Protein AF-A0A2P2JZ92-F1 (afdb_monomer_lite)

Sequence (136 aa):
MEKAHEMALTLMRKSVEKLGSSTEDYGDLTLLRFLIARSMDPEKAAKMFAKWQKWRAAFVPTGLIPESEVQDELGTRKAYLQDLSKEGYPLLIVKASKHFPAKDHLQFKSKSVNSTSFSPFVAPDYLKQIYNLAML

Radius of gyration: 17.69 Å; chains: 1; bounding box: 40×43×39 Å

Foldseek 3Di:
DVVLLVVLQVLLQVLLVVVVHHCVVDDSVRLVLLCVVVVSHSNSSSVVVVVVVVVCCLQPVVNDDDCVNCVVVVVLVQWDFDAADPVGHTDIHGNCVSDDPPPDPVVVCVSVVPDPDDDDPDPPVVVVVCVVVVSD

InterPro domains:
  IPR011074 CRAL/TRIO, N-terminal domain [PF03765] (21-50)
  IPR011074 CRAL/TRIO, N-terminal domain [SM01100] (27-52)
  IPR036273 CRAL/TRIO, N-terminal domain superfamily [SSF46938] (7-65)
  IPR036865 CRAL-TRIO lipid binding domain superfamily [G3DSA:3.40.525.10] (1-128)

Secondary structure (DSSP, 8-state):
-HHHHHHHHHHHHHHHHHTT---TTS-HHHHHHHHHHTTT-HHHHHHHHHHHHHHHHHH-TTSS--GGGGHHHHHTT-EEEEEE-TTS-EEEEE-GGG----S-HHHHHHTTTTS---------HHHHHHHHHHT-

Organism: Rhizophora mucronata (NCBI:txid61149)

pLDDT: mean 76.65, std 23.32, range [26.58, 98.12]

Structure (mmCIF, N/CA/C/O backbone):
data_AF-A0A2P2JZ92-F1
#
_entry.id   AF-A0A2P2JZ92-F1
#
loop_
_atom_site.group_PDB
_atom_site.id
_atom_site.type_symbol
_atom_site.label_atom_id
_atom_site.label_alt_id
_atom_site.label_comp_id
_atom_site.label_asym_id
_atom_site.label_entity_id
_atom_site.label_seq_id
_atom_site.pdbx_PDB_ins_code
_atom_site.Cartn_x
_atom_site.Cartn_y
_atom_site.Cartn_z
_atom_site.occupancy
_atom_site.B_iso_or_e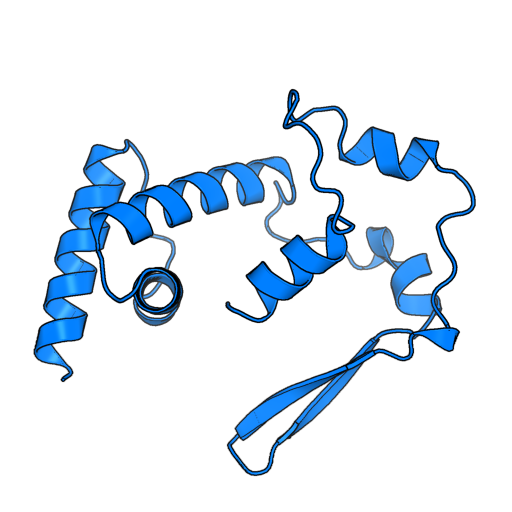quiv
_atom_site.auth_seq_id
_atom_site.auth_comp_id
_atom_site.auth_asym_id
_atom_site.auth_atom_id
_atom_site.pdbx_PDB_model_num
ATOM 1 N N . MET A 1 1 ? 8.367 -13.372 -19.441 1.00 63.44 1 MET A N 1
ATOM 2 C CA . MET A 1 1 ? 7.613 -12.385 -18.634 1.00 63.44 1 MET A CA 1
ATOM 3 C C . MET A 1 1 ? 8.473 -11.738 -17.559 1.00 63.44 1 MET A C 1
ATOM 5 O O . MET A 1 1 ? 8.402 -10.529 -17.427 1.00 63.44 1 MET A O 1
ATOM 9 N N . GLU A 1 2 ? 9.295 -12.490 -16.830 1.00 79.31 2 GLU A N 1
ATOM 10 C CA . GLU A 1 2 ? 10.139 -11.977 -15.734 1.00 79.31 2 GLU A CA 1
ATOM 11 C C . GLU A 1 2 ? 11.051 -10.805 -16.147 1.00 79.31 2 GLU A C 1
ATOM 13 O O . GLU A 1 2 ? 10.924 -9.717 -15.599 1.00 79.31 2 GLU A O 1
ATOM 18 N N . LYS A 1 3 ? 11.806 -10.942 -17.249 1.00 86.94 3 LYS A N 1
ATOM 19 C CA . LYS A 1 3 ? 12.651 -9.857 -17.795 1.00 86.94 3 LYS A CA 1
ATOM 20 C C . LYS A 1 3 ? 11.903 -8.547 -18.089 1.00 86.94 3 LYS A C 1
ATOM 22 O O . LYS A 1 3 ? 12.449 -7.467 -17.905 1.00 86.94 3 LYS A O 1
ATOM 27 N N . ALA A 1 4 ? 10.654 -8.620 -18.557 1.00 89.12 4 ALA A N 1
ATOM 28 C CA . ALA A 1 4 ? 9.864 -7.422 -18.855 1.00 89.12 4 ALA A CA 1
ATOM 29 C C . ALA A 1 4 ? 9.418 -6.702 -17.570 1.00 89.12 4 ALA A C 1
ATOM 31 O O . ALA A 1 4 ? 9.395 -5.473 -17.530 1.00 89.12 4 ALA A O 1
ATOM 32 N N . HIS A 1 5 ? 9.112 -7.464 -16.514 1.00 92.44 5 HIS A N 1
ATOM 33 C CA . HIS A 1 5 ? 8.795 -6.918 -15.196 1.00 92.44 5 HIS A CA 1
ATOM 34 C C . HIS A 1 5 ? 10.022 -6.270 -14.553 1.00 92.44 5 HIS A C 1
ATOM 36 O O . HIS A 1 5 ? 9.914 -5.149 -14.064 1.00 92.44 5 HIS A O 1
ATOM 42 N N . GLU A 1 6 ? 11.188 -6.917 -14.620 1.00 94.62 6 GLU A N 1
ATOM 43 C CA . GLU A 1 6 ? 12.455 -6.349 -14.140 1.00 94.62 6 GLU A CA 1
ATOM 44 C C . GLU A 1 6 ? 12.774 -5.022 -14.838 1.00 94.62 6 GLU A C 1
ATOM 46 O O . GLU A 1 6 ? 13.043 -4.017 -14.181 1.00 94.62 6 GLU A O 1
ATOM 51 N N . MET A 1 7 ? 12.657 -4.978 -16.171 1.00 96.50 7 MET A N 1
ATOM 52 C CA . MET A 1 7 ? 12.854 -3.744 -16.934 1.00 96.50 7 MET A CA 1
ATOM 53 C C . MET A 1 7 ? 11.875 -2.641 -16.510 1.00 96.50 7 MET A C 1
ATOM 55 O O . MET A 1 7 ? 12.289 -1.498 -16.301 1.00 96.50 7 MET A O 1
ATOM 59 N N . ALA A 1 8 ? 10.588 -2.966 -16.356 1.00 96.81 8 ALA A N 1
ATOM 60 C CA . ALA A 1 8 ? 9.575 -2.007 -15.920 1.00 96.81 8 ALA A CA 1
ATOM 61 C C . ALA A 1 8 ? 9.842 -1.489 -14.496 1.00 96.81 8 ALA A C 1
ATOM 63 O O . ALA A 1 8 ? 9.694 -0.293 -14.243 1.00 96.81 8 ALA A O 1
ATOM 64 N N . LEU A 1 9 ? 10.304 -2.356 -13.592 1.00 97.62 9 LEU A N 1
ATOM 65 C CA . LEU A 1 9 ? 10.718 -1.992 -12.238 1.00 97.62 9 LEU A CA 1
ATOM 66 C C . LEU A 1 9 ? 11.910 -1.035 -12.253 1.00 97.62 9 LEU A C 1
ATOM 68 O O . LEU A 1 9 ? 11.858 0.014 -11.612 1.00 97.62 9 LEU A O 1
ATOM 72 N N . THR A 1 10 ? 12.957 -1.332 -13.024 1.00 97.62 10 THR A N 1
ATOM 73 C CA . THR A 1 10 ? 14.112 -0.433 -13.165 1.00 97.62 10 THR A CA 1
ATOM 74 C C . THR A 1 10 ? 13.701 0.935 -13.716 1.00 97.62 10 THR A C 1
ATOM 76 O O . THR A 1 10 ? 14.159 1.965 -13.219 1.00 97.62 10 THR A O 1
ATOM 79 N N . LEU A 1 11 ? 12.821 0.974 -14.720 1.00 98.12 11 LEU A N 1
ATOM 80 C CA . LEU A 1 11 ? 12.315 2.229 -15.285 1.00 98.12 11 LEU A CA 1
ATOM 81 C C . LEU A 1 11 ? 11.439 3.002 -14.294 1.00 98.12 11 LEU A C 1
ATOM 83 O O . LEU A 1 11 ? 11.519 4.233 -14.237 1.00 98.12 11 LEU A O 1
ATOM 87 N N . MET A 1 12 ? 10.632 2.298 -13.499 1.00 97.75 12 MET A N 1
ATOM 88 C CA . MET A 1 12 ? 9.790 2.912 -12.477 1.00 97.75 12 MET A CA 1
ATOM 89 C C . MET A 1 12 ? 10.661 3.538 -11.391 1.00 97.75 12 MET A C 1
ATOM 91 O O . MET A 1 12 ? 10.455 4.706 -11.081 1.00 97.75 12 MET A O 1
ATOM 95 N N . ARG A 1 13 ? 11.671 2.823 -10.876 1.00 98.00 13 ARG A N 1
ATOM 96 C CA . ARG A 1 13 ? 12.616 3.344 -9.870 1.00 98.00 13 ARG A CA 1
ATOM 97 C C . ARG A 1 13 ? 13.293 4.631 -10.338 1.00 98.00 13 ARG A C 1
ATOM 99 O O . ARG A 1 13 ? 13.178 5.655 -9.672 1.00 98.00 13 ARG A O 1
ATOM 106 N N . LYS A 1 14 ? 13.843 4.631 -11.557 1.00 97.94 14 LYS A N 1
ATOM 107 C CA . LYS A 1 14 ? 14.418 5.839 -12.180 1.00 97.94 14 LYS A CA 1
ATOM 108 C C . LYS A 1 14 ? 13.403 6.977 -12.308 1.00 97.94 14 LYS A C 1
ATOM 110 O O . LYS A 1 14 ? 13.742 8.147 -12.160 1.00 97.94 14 LYS A O 1
ATOM 115 N N . SER A 1 15 ? 12.151 6.656 -12.626 1.00 98.06 15 SER A N 1
ATOM 116 C CA . SER A 1 15 ? 11.083 7.655 -12.730 1.00 98.06 15 SER A CA 1
ATOM 117 C C . SER A 1 15 ? 10.686 8.221 -11.363 1.00 98.06 15 SER A C 1
ATOM 119 O O . SER A 1 15 ? 10.387 9.407 -11.272 1.00 98.06 15 SER A O 1
ATOM 121 N N . VAL A 1 16 ? 10.714 7.409 -10.303 1.00 97.75 16 VAL A N 1
ATOM 122 C CA . VAL A 1 16 ? 10.474 7.847 -8.919 1.00 97.75 16 VAL A CA 1
ATOM 123 C C . VAL A 1 16 ? 11.596 8.773 -8.435 1.00 97.75 16 VAL A C 1
ATOM 125 O O . VAL A 1 16 ? 11.298 9.839 -7.897 1.00 97.75 16 VAL A O 1
ATOM 128 N N . GLU A 1 17 ? 12.858 8.439 -8.715 1.00 96.62 17 GLU A N 1
ATOM 129 C CA . GLU A 1 17 ? 14.019 9.291 -8.402 1.00 96.62 17 GLU A CA 1
ATOM 130 C C . GLU A 1 17 ? 13.907 10.669 -9.073 1.00 96.62 17 GLU A C 1
ATOM 132 O O . GLU A 1 17 ? 14.075 11.700 -8.422 1.00 96.62 17 GLU A O 1
ATOM 137 N N . LYS A 1 18 ? 13.517 10.717 -10.357 1.00 96.94 18 LYS A N 1
ATOM 138 C CA . LYS A 1 18 ? 13.264 11.979 -11.086 1.00 96.94 18 LYS A CA 1
ATOM 139 C C . LYS A 1 18 ? 12.159 12.836 -10.460 1.00 96.94 18 LYS A C 1
ATOM 141 O O . LYS A 1 18 ? 12.148 14.048 -10.656 1.00 96.94 18 LYS A O 1
ATOM 146 N N . LEU A 1 19 ? 11.218 12.224 -9.742 1.00 95.12 19 LEU A N 1
ATOM 147 C CA . LEU A 1 19 ? 10.150 12.923 -9.021 1.00 95.12 19 LEU A CA 1
ATOM 148 C C . LEU A 1 19 ? 10.589 13.400 -7.623 1.00 95.12 19 LEU A C 1
ATOM 150 O O . LEU A 1 19 ? 9.761 13.955 -6.897 1.00 95.12 19 LEU A O 1
ATOM 154 N N . GLY A 1 20 ? 11.857 13.197 -7.245 1.00 93.62 20 GLY A N 1
ATOM 155 C CA . GLY A 1 20 ? 12.402 13.579 -5.942 1.00 93.62 20 GLY A CA 1
ATOM 156 C C . GLY A 1 20 ? 11.922 12.682 -4.802 1.00 93.62 20 GLY A C 1
ATOM 157 O O . GLY A 1 20 ? 11.758 13.150 -3.678 1.00 93.62 20 GLY A O 1
ATOM 158 N N . SER A 1 21 ? 11.623 11.416 -5.094 1.00 93.00 21 SER A N 1
ATOM 159 C CA . SER A 1 21 ? 11.165 10.439 -4.108 1.00 93.00 21 SER A CA 1
ATOM 160 C C . SER A 1 21 ? 12.035 9.177 -4.134 1.00 93.00 21 SER A C 1
ATOM 162 O O . SER A 1 21 ? 12.871 9.031 -5.022 1.00 93.00 21 SER A O 1
ATOM 164 N N . SER A 1 22 ? 11.869 8.278 -3.159 1.00 93.81 22 SER A N 1
ATOM 165 C CA . SER A 1 22 ? 12.700 7.074 -2.995 1.00 93.81 22 SER A CA 1
ATOM 166 C C . SER A 1 22 ? 11.853 5.803 -2.976 1.00 93.81 22 SER A C 1
ATOM 168 O O . SER A 1 22 ? 10.709 5.815 -2.519 1.00 93.81 22 SER A O 1
ATOM 170 N N . THR A 1 23 ? 12.424 4.703 -3.469 1.00 94.88 23 THR A N 1
ATOM 171 C CA . THR A 1 23 ? 11.821 3.358 -3.428 1.00 94.88 23 THR A CA 1
ATOM 172 C C . THR A 1 23 ? 12.534 2.404 -2.467 1.00 94.88 23 THR A C 1
ATOM 174 O O . THR A 1 23 ? 12.139 1.248 -2.389 1.00 94.88 23 THR A O 1
ATOM 177 N N . GLU A 1 24 ? 13.559 2.865 -1.745 1.00 91.69 24 GLU A N 1
ATOM 178 C CA . GLU A 1 24 ? 14.460 2.017 -0.940 1.00 91.69 24 GLU A CA 1
ATOM 179 C C . GLU A 1 24 ? 13.732 1.205 0.141 1.00 91.69 24 GLU A C 1
ATOM 181 O O . GLU A 1 24 ? 14.059 0.042 0.359 1.00 91.69 24 GLU A O 1
ATOM 186 N N . ASP A 1 25 ? 12.684 1.773 0.740 1.00 90.00 25 ASP A N 1
ATOM 187 C CA . ASP A 1 25 ? 11.891 1.111 1.785 1.00 90.00 25 ASP A CA 1
ATOM 188 C C . ASP A 1 25 ? 10.898 0.062 1.239 1.00 90.00 25 ASP A C 1
ATOM 190 O O . ASP A 1 25 ? 10.130 -0.533 2.001 1.00 90.00 25 ASP A O 1
ATOM 194 N N . TYR A 1 26 ? 10.851 -0.153 -0.082 1.00 92.44 26 TYR A N 1
ATOM 195 C CA . TYR A 1 26 ? 9.812 -0.948 -0.736 1.00 92.44 26 TYR A CA 1
ATOM 196 C C . TYR A 1 26 ? 10.385 -1.992 -1.697 1.00 92.44 26 TYR A C 1
ATOM 198 O O . TYR A 1 26 ? 11.038 -1.679 -2.690 1.00 92.44 26 TYR A O 1
ATOM 206 N N . GLY A 1 27 ? 10.054 -3.260 -1.441 1.00 93.62 27 GLY A N 1
ATOM 207 C CA . GLY A 1 27 ? 10.441 -4.377 -2.303 1.00 93.62 27 GLY A CA 1
ATOM 208 C C . GLY A 1 27 ? 9.700 -4.425 -3.647 1.00 93.62 27 GLY A C 1
ATOM 209 O O . GLY A 1 27 ? 8.649 -3.807 -3.840 1.00 93.62 27 GLY A O 1
ATOM 210 N N . ASP A 1 28 ? 10.230 -5.229 -4.568 1.00 94.94 28 ASP A N 1
ATOM 211 C CA . ASP A 1 28 ? 9.779 -5.357 -5.962 1.00 94.94 28 ASP A CA 1
ATOM 212 C C . ASP A 1 28 ? 8.297 -5.712 -6.084 1.00 94.94 28 ASP A C 1
ATOM 214 O O . ASP A 1 28 ? 7.600 -5.128 -6.910 1.00 94.94 28 ASP A O 1
ATOM 218 N N . LEU A 1 29 ? 7.787 -6.604 -5.228 1.00 91.50 29 LEU A N 1
ATOM 219 C CA . LEU A 1 29 ? 6.367 -6.975 -5.214 1.00 91.50 29 LEU A CA 1
ATOM 220 C C . LEU A 1 29 ? 5.460 -5.773 -4.932 1.00 91.50 29 LEU A C 1
ATOM 222 O O . LEU A 1 29 ? 4.399 -5.647 -5.541 1.00 91.50 29 LEU A O 1
ATOM 226 N N . THR A 1 30 ? 5.882 -4.868 -4.048 1.00 91.44 30 THR A N 1
ATOM 227 C CA . THR A 1 30 ? 5.124 -3.651 -3.746 1.00 91.44 30 THR A CA 1
ATOM 228 C C . THR A 1 30 ? 5.113 -2.716 -4.947 1.00 91.44 30 THR A C 1
ATOM 230 O O . THR A 1 30 ? 4.055 -2.228 -5.335 1.00 91.44 30 THR A O 1
ATOM 233 N N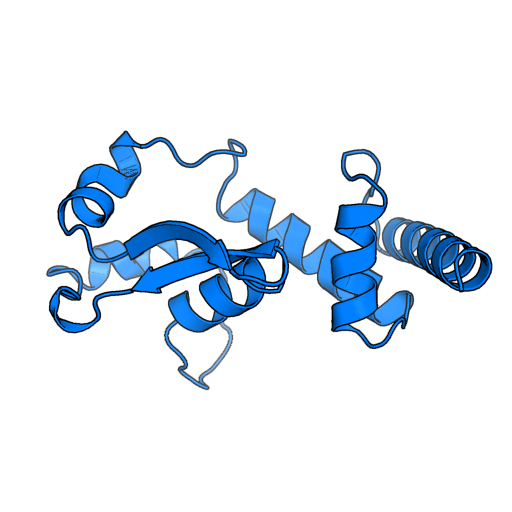 . LEU A 1 31 ? 6.267 -2.501 -5.579 1.00 95.12 31 LEU A N 1
ATOM 234 C CA . LEU A 1 31 ? 6.387 -1.647 -6.764 1.00 95.12 31 LEU A CA 1
ATOM 235 C C . LEU A 1 31 ? 5.621 -2.224 -7.969 1.00 95.12 31 LEU A C 1
ATOM 237 O O . LEU A 1 31 ? 4.955 -1.485 -8.698 1.00 95.12 31 LEU A O 1
ATOM 241 N N . LEU A 1 32 ? 5.632 -3.549 -8.128 1.00 95.12 32 LEU A N 1
ATOM 242 C CA . LEU A 1 32 ? 4.870 -4.270 -9.148 1.00 95.12 32 LEU A CA 1
ATOM 243 C C . LEU A 1 32 ? 3.368 -4.006 -9.054 1.00 95.12 32 LEU A C 1
ATOM 245 O O . LEU A 1 32 ? 2.728 -3.867 -10.093 1.00 95.12 32 LEU A O 1
ATOM 249 N N . ARG A 1 33 ? 2.799 -3.855 -7.851 1.00 93.81 33 ARG A N 1
ATOM 250 C CA . ARG A 1 33 ? 1.371 -3.515 -7.683 1.00 93.81 33 ARG A CA 1
ATOM 251 C C . ARG A 1 33 ? 1.022 -2.190 -8.369 1.00 93.81 33 ARG A C 1
ATOM 253 O O . ARG A 1 33 ? 0.015 -2.103 -9.069 1.00 93.81 33 ARG A O 1
ATOM 260 N N . PHE A 1 34 ? 1.886 -1.177 -8.254 1.00 95.00 34 PHE A N 1
ATOM 261 C CA . PHE A 1 34 ? 1.692 0.116 -8.926 1.00 95.00 34 PHE A CA 1
ATOM 262 C C . PHE A 1 34 ? 1.841 0.016 -10.444 1.00 95.00 34 PHE A C 1
ATOM 264 O O . PHE A 1 34 ? 1.092 0.671 -11.172 1.00 95.00 34 PHE A O 1
ATOM 271 N N . LEU A 1 35 ? 2.783 -0.802 -10.920 1.00 95.94 35 LEU A N 1
ATOM 272 C CA . LEU A 1 35 ? 2.940 -1.089 -12.345 1.00 95.94 35 LEU A CA 1
ATOM 273 C C . LEU A 1 35 ? 1.694 -1.778 -12.904 1.00 95.94 35 LEU A C 1
ATOM 275 O O . LEU A 1 35 ? 1.121 -1.286 -13.873 1.00 95.94 35 LEU A O 1
ATOM 279 N N . ILE A 1 36 ? 1.218 -2.848 -12.265 1.00 93.88 36 ILE A N 1
ATOM 280 C CA . ILE A 1 36 ? 0.011 -3.582 -12.673 1.00 93.88 36 ILE A CA 1
ATOM 281 C C . ILE A 1 36 ? -1.198 -2.636 -12.718 1.00 93.88 36 ILE A C 1
ATOM 283 O O . ILE A 1 36 ? -1.882 -2.559 -13.740 1.00 93.88 36 ILE A O 1
ATOM 287 N N . ALA A 1 37 ? -1.403 -1.828 -11.671 1.00 91.50 37 ALA A N 1
ATOM 288 C CA . ALA A 1 37 ? -2.490 -0.847 -11.599 1.00 91.50 37 ALA A CA 1
ATOM 289 C C . ALA A 1 37 ? -2.422 0.245 -12.688 1.00 91.50 37 ALA A C 1
ATOM 291 O O . ALA A 1 37 ? -3.405 0.952 -12.932 1.00 91.50 37 ALA A O 1
ATOM 292 N N . ARG A 1 38 ? -1.263 0.415 -13.334 1.00 95.81 38 ARG A N 1
ATOM 293 C CA . ARG A 1 38 ? -1.027 1.374 -14.422 1.00 95.81 38 ARG A CA 1
ATOM 294 C C . ARG A 1 38 ? -0.639 0.697 -15.731 1.00 95.81 38 ARG A C 1
ATOM 296 O O . ARG A 1 38 ? 0.015 1.323 -16.559 1.00 95.81 38 ARG A O 1
ATOM 303 N N . SER A 1 39 ? -1.080 -0.544 -15.938 1.00 94.31 39 SER A N 1
ATOM 304 C CA . SER A 1 39 ? -0.879 -1.285 -17.191 1.00 94.31 39 SER A CA 1
ATOM 305 C C . SER A 1 39 ? 0.598 -1.392 -17.589 1.00 94.31 39 SER A C 1
ATOM 307 O O . SER A 1 39 ? 0.945 -1.260 -18.758 1.00 94.31 39 SER A O 1
ATOM 309 N N . MET A 1 40 ? 1.463 -1.609 -16.597 1.00 94.75 40 MET A N 1
ATOM 310 C CA . MET A 1 40 ? 2.921 -1.691 -16.717 1.00 94.75 40 MET A CA 1
ATOM 311 C C . MET A 1 40 ? 3.607 -0.411 -17.237 1.00 94.75 40 MET A C 1
ATOM 313 O O . MET A 1 40 ? 4.756 -0.475 -17.665 1.00 94.75 40 MET A O 1
ATOM 317 N N . ASP A 1 41 ? 2.949 0.754 -17.169 1.00 97.06 41 ASP A N 1
ATOM 318 C CA . ASP A 1 41 ? 3.524 2.063 -17.518 1.00 97.06 41 ASP A CA 1
ATOM 319 C C . ASP A 1 41 ? 4.383 2.616 -16.357 1.00 97.06 41 ASP A C 1
ATOM 321 O O . ASP A 1 41 ? 3.827 3.000 -15.316 1.00 97.06 41 ASP A O 1
ATOM 325 N N . PRO A 1 42 ? 5.723 2.694 -16.497 1.00 97.75 42 PRO A N 1
ATOM 326 C CA . PRO A 1 42 ? 6.601 3.053 -15.384 1.00 97.75 42 PRO A CA 1
ATOM 327 C C . PRO A 1 42 ? 6.444 4.501 -14.908 1.00 97.75 42 PRO A C 1
ATOM 329 O O . PRO A 1 42 ? 6.570 4.774 -13.714 1.00 97.75 42 PRO A O 1
ATOM 332 N N . GLU A 1 43 ? 6.132 5.437 -15.808 1.00 97.44 43 GLU A N 1
ATOM 333 C CA . GLU A 1 43 ? 5.986 6.853 -15.459 1.00 97.44 43 GLU A CA 1
ATOM 334 C C . GLU A 1 43 ? 4.676 7.113 -14.713 1.00 97.44 43 GLU A C 1
ATOM 336 O O . GLU A 1 43 ? 4.645 7.844 -13.713 1.00 97.44 43 GLU A O 1
ATOM 341 N N . LYS A 1 44 ? 3.573 6.509 -15.172 1.00 96.19 44 LYS A N 1
ATOM 342 C CA . LYS A 1 44 ? 2.277 6.598 -14.485 1.00 96.19 44 LYS A CA 1
ATOM 343 C C . LYS A 1 44 ? 2.324 5.887 -13.136 1.00 96.19 44 LYS A C 1
ATOM 345 O O . LYS A 1 44 ? 1.784 6.424 -12.163 1.00 96.19 44 LYS A O 1
ATOM 350 N N . ALA A 1 45 ? 2.980 4.728 -13.066 1.00 96.19 45 ALA A N 1
ATOM 351 C CA . ALA A 1 45 ? 3.196 4.005 -11.816 1.00 96.19 45 ALA A CA 1
ATOM 352 C C . ALA A 1 45 ? 4.006 4.848 -10.821 1.00 96.19 45 ALA A C 1
ATOM 354 O O . ALA A 1 45 ? 3.560 5.037 -9.690 1.00 96.19 45 ALA A O 1
ATOM 355 N N . ALA A 1 46 ? 5.118 5.453 -11.253 1.00 97.81 46 ALA A N 1
ATOM 356 C CA . ALA A 1 46 ? 5.942 6.324 -10.413 1.00 97.81 46 ALA A CA 1
ATOM 357 C C . ALA A 1 46 ? 5.168 7.539 -9.874 1.00 97.81 46 ALA A C 1
ATOM 359 O O . ALA A 1 46 ? 5.228 7.842 -8.681 1.00 97.81 46 ALA A O 1
ATOM 360 N N . LYS A 1 47 ? 4.368 8.206 -10.718 1.00 96.19 47 LYS A N 1
ATOM 361 C CA . LYS A 1 47 ? 3.507 9.325 -10.288 1.00 96.19 47 LYS A CA 1
ATOM 362 C C . LYS A 1 47 ? 2.461 8.888 -9.258 1.00 96.19 47 LYS A C 1
ATOM 364 O O . LYS A 1 47 ? 2.169 9.643 -8.330 1.00 96.19 47 LYS A O 1
ATOM 369 N N . MET A 1 48 ? 1.877 7.699 -9.420 1.00 95.12 48 MET A N 1
ATOM 370 C CA . MET A 1 48 ? 0.929 7.143 -8.449 1.00 95.12 48 M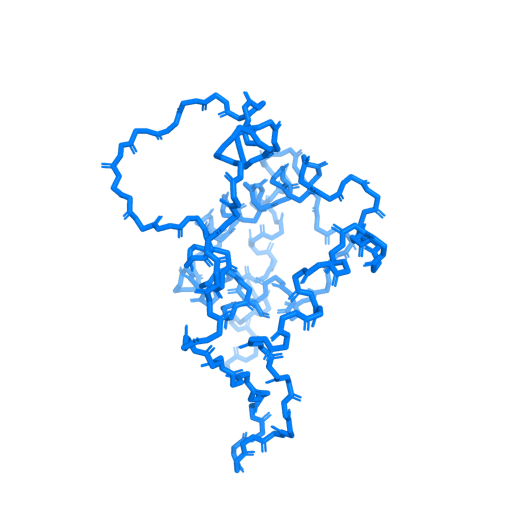ET A CA 1
ATOM 371 C C . MET A 1 48 ? 1.625 6.786 -7.131 1.00 95.12 48 MET A C 1
ATOM 373 O O . MET A 1 48 ? 1.108 7.135 -6.072 1.00 95.12 48 MET A O 1
ATOM 377 N N . PHE A 1 49 ? 2.801 6.164 -7.199 1.00 95.62 49 PHE A N 1
ATOM 378 C CA . PHE A 1 49 ? 3.610 5.791 -6.042 1.00 95.62 49 PHE A CA 1
ATOM 379 C C . PHE A 1 49 ? 4.032 7.011 -5.212 1.00 95.62 49 PHE A C 1
ATOM 381 O O . PHE A 1 49 ? 3.770 7.055 -4.013 1.00 95.62 49 PHE A O 1
ATOM 388 N N . ALA A 1 50 ? 4.554 8.064 -5.849 1.00 94.94 50 ALA A N 1
ATOM 389 C CA . ALA A 1 50 ? 4.940 9.295 -5.155 1.00 94.94 50 ALA A CA 1
ATOM 390 C C . ALA A 1 50 ? 3.743 9.992 -4.473 1.00 94.94 50 ALA A C 1
ATOM 392 O O . ALA A 1 50 ? 3.863 10.527 -3.369 1.00 94.94 50 ALA A O 1
ATOM 393 N N . LYS A 1 51 ? 2.555 9.978 -5.102 1.00 93.12 51 LYS A N 1
ATOM 394 C CA . LYS A 1 51 ? 1.316 10.471 -4.469 1.00 93.12 51 LYS A CA 1
ATOM 395 C C . LYS A 1 51 ? 0.915 9.611 -3.272 1.00 93.12 51 LYS A C 1
ATOM 397 O O . LYS A 1 51 ? 0.518 10.153 -2.243 1.00 93.12 51 LYS A O 1
ATOM 402 N N . TRP A 1 52 ? 1.031 8.293 -3.404 1.00 93.38 52 TRP A N 1
ATOM 403 C CA . TRP A 1 52 ? 0.733 7.349 -2.335 1.00 93.38 52 TRP A CA 1
ATOM 404 C C . TRP A 1 52 ? 1.674 7.520 -1.135 1.00 93.38 52 TRP A C 1
ATOM 406 O O . TRP A 1 52 ? 1.185 7.570 -0.011 1.00 93.38 52 TRP A O 1
ATOM 416 N N . GLN A 1 53 ? 2.979 7.718 -1.343 1.00 91.38 53 GLN A N 1
ATOM 417 C CA . GLN A 1 53 ? 3.922 7.990 -0.249 1.00 91.38 53 GLN A CA 1
ATOM 418 C C . GLN A 1 53 ? 3.581 9.277 0.502 1.00 91.38 53 GLN A C 1
ATOM 420 O O . GLN A 1 53 ? 3.541 9.275 1.730 1.00 91.38 53 GLN A O 1
ATOM 425 N N . LYS A 1 54 ? 3.267 10.364 -0.218 1.00 90.75 54 LYS A N 1
ATOM 426 C CA . LYS A 1 54 ? 2.825 11.624 0.407 1.00 90.75 54 LYS A CA 1
ATOM 427 C C . LYS A 1 54 ? 1.559 11.425 1.238 1.00 90.75 54 LYS A C 1
ATOM 429 O O . LYS A 1 54 ? 1.473 11.921 2.356 1.00 90.75 54 LYS A O 1
ATOM 434 N N . TRP A 1 55 ? 0.598 10.670 0.709 1.00 89.69 55 TRP A N 1
ATOM 435 C CA . TRP A 1 55 ? -0.615 10.322 1.443 1.00 89.69 55 TRP A CA 1
ATOM 436 C C . TRP A 1 55 ? -0.312 9.476 2.688 1.00 89.69 55 TRP A C 1
ATOM 438 O O . TRP A 1 55 ? -0.830 9.780 3.759 1.00 89.69 55 TRP A O 1
ATOM 448 N N . ARG A 1 56 ? 0.561 8.465 2.586 1.00 87.31 56 ARG A N 1
ATOM 449 C CA . ARG A 1 56 ? 0.977 7.630 3.725 1.00 87.31 56 ARG A CA 1
ATOM 450 C C . ARG A 1 56 ? 1.652 8.450 4.818 1.00 87.31 56 ARG A C 1
ATOM 452 O O . ARG A 1 56 ? 1.271 8.301 5.972 1.00 87.31 56 ARG A O 1
ATOM 459 N N . ALA A 1 57 ? 2.582 9.331 4.457 1.00 86.75 57 ALA A N 1
ATOM 460 C CA . ALA A 1 57 ? 3.271 10.200 5.408 1.00 86.75 57 ALA A CA 1
ATOM 461 C C . ALA A 1 57 ? 2.309 11.165 6.124 1.00 86.75 57 ALA A C 1
ATOM 463 O O . ALA A 1 57 ? 2.475 11.428 7.310 1.00 86.75 57 ALA A O 1
ATOM 464 N N . ALA A 1 58 ? 1.283 11.663 5.423 1.00 85.56 58 ALA A N 1
ATOM 465 C CA . ALA A 1 58 ? 0.282 12.553 6.008 1.00 85.56 58 ALA A CA 1
ATOM 466 C C . ALA A 1 58 ? -0.752 11.817 6.880 1.00 85.56 58 ALA A C 1
ATOM 468 O O . ALA A 1 58 ? -1.179 12.350 7.900 1.00 85.56 58 ALA A O 1
ATOM 469 N N . PHE A 1 59 ? -1.183 10.619 6.473 1.00 79.06 59 PHE A N 1
ATOM 470 C CA . PHE A 1 59 ? -2.302 9.912 7.104 1.00 79.06 59 PHE A CA 1
ATOM 471 C C . PHE A 1 59 ? -1.868 8.919 8.186 1.00 79.06 59 PHE A C 1
ATOM 473 O O . PHE A 1 59 ? -2.616 8.671 9.127 1.00 79.06 59 PHE A O 1
ATOM 480 N N . VAL A 1 60 ? -0.674 8.334 8.057 1.00 82.69 60 VAL A N 1
ATOM 481 C CA . VAL A 1 60 ? -0.116 7.374 9.020 1.00 82.69 60 VAL A CA 1
ATOM 482 C C . VAL A 1 60 ? 1.348 7.740 9.301 1.00 82.69 60 VAL A C 1
ATOM 484 O O . VAL A 1 60 ? 2.257 7.020 8.881 1.00 82.69 60 VAL A O 1
ATOM 487 N N . PRO A 1 61 ? 1.599 8.872 9.988 1.00 77.75 61 PRO A N 1
ATOM 488 C CA . PRO A 1 61 ? 2.949 9.414 10.176 1.00 77.75 61 PRO A CA 1
ATOM 489 C C . PRO A 1 61 ? 3.869 8.480 10.974 1.00 77.75 61 PRO A C 1
ATOM 491 O O . PRO A 1 61 ? 5.076 8.470 10.769 1.00 77.75 61 PRO A O 1
ATOM 494 N N . THR A 1 62 ? 3.300 7.654 11.850 1.00 82.25 62 THR A N 1
ATOM 495 C CA . THR A 1 62 ? 3.996 6.636 12.654 1.00 82.25 62 THR A CA 1
ATOM 496 C C . THR A 1 62 ? 4.138 5.290 11.932 1.00 82.25 62 THR A C 1
ATOM 498 O O . THR A 1 62 ? 4.632 4.327 12.510 1.00 82.25 62 THR A O 1
ATOM 501 N N . GLY A 1 63 ? 3.662 5.178 10.688 1.00 79.12 63 GLY A N 1
ATOM 502 C CA . GLY A 1 63 ? 3.667 3.942 9.896 1.00 79.12 63 GLY A CA 1
ATOM 503 C C . GLY A 1 63 ? 2.566 2.935 10.257 1.00 79.12 63 GLY A C 1
ATOM 504 O O . GLY A 1 63 ? 2.150 2.157 9.393 1.00 79.12 63 GLY A O 1
ATOM 505 N N . LEU A 1 64 ? 2.018 3.010 11.472 1.00 82.25 64 LEU A N 1
ATOM 506 C CA . LEU A 1 64 ? 0.944 2.157 11.980 1.00 82.25 64 LEU A CA 1
ATOM 507 C C . LEU A 1 64 ? -0.192 2.976 12.598 1.00 82.25 64 LEU A C 1
ATOM 509 O O . LEU A 1 64 ? 0.036 4.042 13.162 1.00 82.25 64 LEU A O 1
ATOM 513 N N . ILE A 1 65 ? -1.412 2.449 12.512 1.00 81.19 65 ILE A N 1
ATOM 514 C CA . ILE A 1 65 ? -2.569 2.984 13.233 1.00 81.19 65 ILE A CA 1
ATOM 515 C C . ILE A 1 65 ? -2.762 2.082 14.455 1.00 81.19 65 ILE A C 1
ATOM 517 O O . ILE A 1 65 ? -3.013 0.888 14.267 1.00 81.19 65 ILE A O 1
ATOM 521 N N . PRO A 1 66 ? -2.593 2.592 15.685 1.00 83.94 66 PRO A N 1
ATOM 522 C CA . PRO A 1 66 ? -2.724 1.774 16.879 1.00 83.94 66 PRO A CA 1
ATOM 523 C C . PRO A 1 66 ? -4.171 1.312 17.049 1.00 83.94 66 PRO A C 1
ATOM 525 O O . PRO A 1 66 ? -5.120 2.030 16.732 1.00 83.94 66 PRO A O 1
ATOM 528 N N . GLU A 1 67 ? -4.345 0.110 17.594 1.00 83.12 67 GLU A N 1
ATOM 529 C CA . GLU A 1 67 ? -5.671 -0.488 17.751 1.00 83.12 67 GLU A CA 1
ATOM 530 C C . GLU A 1 67 ? -6.593 0.382 18.616 1.00 83.12 67 GLU A C 1
ATOM 532 O O . GLU A 1 67 ? -7.793 0.450 18.363 1.00 83.12 67 GLU A O 1
ATOM 537 N N . SER A 1 68 ? -6.022 1.096 19.594 1.00 86.06 68 SER A N 1
ATOM 538 C CA . SER A 1 68 ? -6.715 2.058 20.457 1.00 86.06 68 SER A CA 1
ATOM 539 C C . SER A 1 68 ? -7.431 3.168 19.680 1.00 86.06 68 SER A C 1
ATOM 541 O O . SER A 1 68 ? -8.478 3.631 20.117 1.00 86.06 68 SER A O 1
ATOM 543 N N . GLU A 1 69 ? -6.904 3.589 18.525 1.00 83.06 69 GLU A N 1
ATOM 544 C CA . GLU A 1 69 ? -7.505 4.646 17.694 1.00 83.06 69 GLU A CA 1
ATOM 545 C C . GLU A 1 69 ? -8.704 4.171 16.866 1.00 83.06 69 GLU A C 1
ATOM 547 O O . GLU A 1 69 ? -9.464 4.994 16.352 1.00 83.06 69 GLU A O 1
ATOM 552 N N . VAL A 1 70 ? -8.863 2.856 16.715 1.00 82.19 70 VAL A N 1
ATOM 553 C CA . VAL A 1 70 ? -9.903 2.233 15.887 1.00 82.19 70 VAL A CA 1
ATOM 554 C C . VAL A 1 70 ? -10.764 1.244 16.678 1.00 82.19 70 VAL A C 1
ATOM 556 O O . VAL A 1 70 ? -11.499 0.467 16.074 1.00 82.19 70 VAL A O 1
ATOM 559 N N . GLN A 1 71 ? -10.719 1.278 18.017 1.00 82.94 71 GLN A N 1
ATOM 560 C CA . GLN A 1 71 ? -11.477 0.360 18.883 1.00 82.94 71 GLN A CA 1
ATOM 561 C C . GLN A 1 71 ? -12.972 0.365 18.583 1.00 82.94 71 GLN A C 1
ATOM 563 O O . GLN A 1 71 ? -13.567 -0.701 18.457 1.00 82.94 71 GLN A O 1
ATOM 568 N N . ASP A 1 72 ? -13.571 1.542 18.402 1.00 81.94 72 ASP A N 1
ATOM 569 C CA . ASP A 1 72 ? -14.997 1.649 18.085 1.00 81.94 72 ASP A CA 1
ATOM 570 C C . ASP A 1 72 ? -15.315 0.973 16.745 1.00 81.94 72 ASP A C 1
ATOM 572 O O . ASP A 1 72 ? -16.261 0.189 16.632 1.00 81.94 72 ASP A O 1
ATOM 576 N N . GLU A 1 73 ? -14.473 1.207 15.735 1.00 80.81 73 GLU A N 1
ATOM 577 C CA . GLU A 1 73 ? -14.622 0.634 14.398 1.00 80.81 73 GLU A CA 1
ATOM 578 C C . GLU A 1 73 ? -14.459 -0.891 14.408 1.00 80.81 73 GLU A C 1
ATOM 580 O O . GLU A 1 73 ? -15.251 -1.602 13.778 1.00 80.81 73 GLU A O 1
ATOM 585 N N . LEU A 1 74 ? -13.490 -1.407 15.168 1.00 83.75 74 LEU A N 1
ATOM 586 C CA . LEU A 1 74 ? -13.276 -2.842 15.371 1.00 83.75 74 LEU A CA 1
ATOM 587 C C . LEU A 1 74 ? -14.411 -3.478 16.183 1.00 83.75 74 LEU A C 1
ATOM 589 O O . LEU A 1 74 ? -14.892 -4.563 15.840 1.00 83.75 74 LEU A O 1
ATOM 593 N N . GLY A 1 75 ? -14.903 -2.777 17.204 1.00 84.75 75 GLY A N 1
ATOM 594 C CA . GLY A 1 75 ? -16.004 -3.192 18.069 1.00 84.75 75 GLY A CA 1
ATOM 595 C C . GLY A 1 75 ? -17.308 -3.421 17.307 1.00 84.75 75 GLY A C 1
ATOM 596 O O . GLY A 1 75 ? -18.050 -4.355 17.626 1.00 84.75 75 GLY A O 1
ATOM 597 N N . THR A 1 76 ? -17.558 -2.664 16.228 1.00 84.81 76 THR A N 1
ATOM 598 C CA . THR A 1 76 ? -18.721 -2.917 15.352 1.00 84.81 76 THR A CA 1
ATOM 599 C C . THR A 1 76 ? -18.680 -4.296 14.691 1.00 84.81 76 THR A C 1
ATOM 601 O O . THR A 1 76 ? -19.731 -4.843 14.340 1.00 84.81 76 THR A O 1
ATOM 604 N N . ARG A 1 77 ? -17.487 -4.889 14.522 1.00 85.88 77 ARG A N 1
ATOM 605 C CA . ARG A 1 77 ? -17.269 -6.160 13.812 1.00 85.88 77 ARG A CA 1
ATOM 606 C C . ARG A 1 77 ? -18.002 -6.177 12.468 1.00 85.88 77 ARG A C 1
ATOM 608 O O . ARG A 1 77 ? -18.804 -7.074 12.187 1.00 85.88 77 ARG A O 1
ATOM 615 N N . LYS A 1 78 ? -17.804 -5.120 11.678 1.00 87.62 78 LYS A N 1
ATOM 616 C CA . LYS A 1 78 ? -18.377 -4.979 10.332 1.00 87.62 78 LYS A CA 1
ATOM 617 C C . LYS A 1 78 ? -17.491 -5.568 9.238 1.00 87.62 78 LYS A C 1
ATOM 619 O O . LYS A 1 78 ? -18.000 -5.817 8.156 1.00 87.62 78 LYS A O 1
ATOM 624 N N . ALA A 1 79 ? -16.211 -5.807 9.511 1.00 88.19 79 ALA A N 1
ATOM 625 C CA . ALA A 1 79 ? -15.263 -6.411 8.585 1.00 88.19 79 ALA A CA 1
ATOM 626 C C . ALA A 1 79 ? -14.599 -7.628 9.238 1.00 88.19 79 ALA A C 1
ATOM 628 O O . ALA A 1 79 ? -14.248 -7.584 10.416 1.00 88.19 79 ALA A O 1
ATOM 629 N N . TYR A 1 80 ? -14.450 -8.702 8.471 1.00 85.81 80 TYR A N 1
ATOM 630 C CA . TYR A 1 80 ? -13.865 -9.962 8.909 1.00 85.81 80 TYR A CA 1
ATOM 631 C C . TYR A 1 80 ? -12.853 -10.410 7.865 1.00 85.81 80 TYR A C 1
ATOM 633 O O . TYR A 1 80 ? -13.230 -10.680 6.725 1.00 85.81 80 TYR A O 1
ATOM 641 N N . LEU A 1 81 ? -11.586 -10.497 8.257 1.00 86.19 81 LEU A N 1
ATOM 642 C CA . LEU A 1 81 ? -10.590 -11.199 7.461 1.00 86.19 81 LEU A CA 1
ATOM 643 C C . LEU A 1 81 ? -10.770 -12.698 7.720 1.00 86.19 81 LEU A C 1
ATOM 645 O O . LEU A 1 81 ? -10.771 -13.129 8.873 1.00 86.19 81 LEU A O 1
ATOM 649 N N . GLN A 1 82 ? -11.031 -13.455 6.664 1.00 88.50 82 GLN A N 1
ATOM 650 C CA . GLN A 1 82 ? -11.175 -14.908 6.689 1.00 88.50 82 GLN A CA 1
ATOM 651 C C . GLN A 1 82 ? -9.978 -15.556 5.987 1.00 88.50 82 GLN A C 1
ATOM 653 O O . GLN A 1 82 ? -9.070 -14.865 5.520 1.00 88.50 82 GLN A O 1
ATOM 658 N N . ASP A 1 83 ? -9.999 -16.885 5.922 1.00 89.50 83 ASP A N 1
ATOM 659 C CA . ASP A 1 83 ? -9.034 -17.678 5.168 1.00 89.50 83 ASP A CA 1
ATOM 660 C C . ASP A 1 83 ? -8.968 -17.300 3.679 1.00 89.50 83 ASP A C 1
ATOM 662 O O . ASP A 1 83 ? -9.721 -16.473 3.154 1.00 89.50 83 ASP A O 1
ATOM 666 N N . LEU A 1 84 ? -8.020 -17.924 2.988 1.00 90.12 84 LEU A N 1
ATOM 667 C CA . LEU A 1 84 ? -7.834 -17.749 1.558 1.00 90.12 84 LEU A CA 1
ATOM 668 C C . LEU A 1 84 ? -8.998 -18.355 0.755 1.00 90.12 84 LEU A C 1
ATOM 670 O O . LEU A 1 84 ? -9.590 -19.369 1.134 1.00 90.12 84 LEU A O 1
ATOM 674 N N . SER A 1 85 ? -9.300 -17.756 -0.398 1.00 90.50 85 SER A N 1
ATOM 675 C CA . SER A 1 85 ? -10.159 -18.364 -1.414 1.00 90.50 85 SER A CA 1
ATOM 676 C C . SER A 1 85 ? -9.526 -19.652 -1.959 1.00 90.50 85 SER A C 1
ATOM 678 O O . SER A 1 85 ? -8.358 -19.952 -1.701 1.00 90.50 85 SER A O 1
ATOM 680 N N . LYS A 1 86 ? -10.272 -20.407 -2.775 1.00 92.38 86 LYS A N 1
ATOM 681 C CA . LYS A 1 86 ? -9.751 -21.625 -3.428 1.00 92.38 86 LYS A CA 1
ATOM 682 C C . LYS A 1 86 ? -8.520 -21.346 -4.299 1.00 92.38 86 LYS A C 1
ATOM 684 O O . LYS A 1 86 ? -7.689 -22.223 -4.495 1.00 92.38 86 LYS A O 1
ATOM 689 N N . GLU A 1 87 ? -8.413 -20.123 -4.797 1.00 92.25 87 GLU A N 1
ATOM 690 C CA . GLU A 1 87 ? -7.338 -19.617 -5.645 1.00 92.25 87 GLU A CA 1
ATOM 691 C C . GLU A 1 87 ? -6.218 -18.930 -4.840 1.00 92.25 87 GLU A C 1
ATOM 693 O O . GLU A 1 87 ? -5.269 -18.418 -5.426 1.00 92.25 87 GLU A O 1
ATOM 698 N N . GLY A 1 88 ? -6.306 -18.918 -3.505 1.00 90.19 88 GLY A N 1
ATOM 699 C CA . GLY A 1 88 ? -5.260 -18.389 -2.629 1.00 90.19 88 GLY A CA 1
ATOM 700 C C . GLY A 1 88 ? -5.359 -16.891 -2.318 1.00 90.19 88 GLY A C 1
ATOM 701 O O . GLY A 1 88 ? -4.404 -16.330 -1.786 1.00 90.19 88 GLY A O 1
ATOM 702 N N . TYR A 1 89 ? -6.479 -16.225 -2.621 1.00 86.56 89 TYR A N 1
ATOM 703 C CA . TYR A 1 89 ? -6.642 -14.791 -2.343 1.00 86.56 89 TYR A CA 1
ATOM 704 C C . TYR A 1 89 ? -7.224 -14.532 -0.947 1.00 86.56 89 TYR A C 1
ATOM 706 O O . TYR A 1 89 ? -8.162 -15.224 -0.555 1.00 86.56 89 TYR A O 1
ATOM 714 N 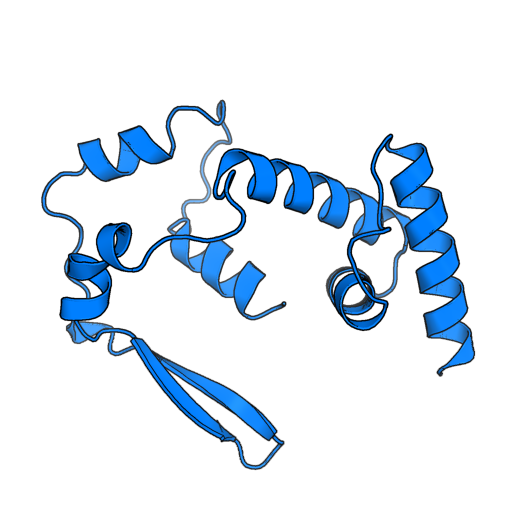N . PRO A 1 90 ? -6.740 -13.524 -0.199 1.00 87.75 90 PRO A N 1
ATOM 715 C CA . PRO A 1 90 ? -7.293 -13.190 1.112 1.00 87.75 90 PRO A CA 1
ATOM 716 C C . PRO A 1 90 ? -8.760 -12.748 1.007 1.00 87.75 90 PRO A C 1
ATOM 718 O O . PRO A 1 90 ? -9.098 -11.882 0.196 1.00 87.75 90 PRO A O 1
ATOM 721 N N . LEU A 1 91 ? -9.632 -13.319 1.846 1.00 89.88 91 LEU A N 1
ATOM 722 C CA . LEU A 1 91 ? -11.061 -13.012 1.835 1.00 89.88 91 LEU A CA 1
ATOM 723 C C . LEU A 1 91 ? -11.421 -11.983 2.914 1.00 89.88 91 LEU A C 1
ATOM 725 O O . LEU A 1 91 ? -11.358 -12.261 4.110 1.00 89.88 91 LEU A O 1
ATOM 729 N N . LEU A 1 92 ? -11.875 -10.804 2.488 1.00 89.44 92 LEU A N 1
ATOM 730 C CA . LEU A 1 92 ? -12.460 -9.797 3.372 1.00 89.44 92 LEU A CA 1
ATOM 731 C C . LEU A 1 92 ? -13.989 -9.819 3.258 1.00 89.44 92 LEU A C 1
ATOM 733 O O . LEU A 1 92 ? -14.549 -9.425 2.236 1.00 89.44 92 LEU A O 1
ATOM 737 N N . ILE A 1 93 ? -14.675 -10.230 4.324 1.00 89.75 93 ILE A N 1
ATOM 738 C CA . ILE A 1 93 ? -16.140 -10.196 4.402 1.00 89.75 93 ILE A CA 1
ATOM 739 C C . ILE A 1 93 ? -16.577 -8.930 5.132 1.00 89.75 93 ILE A C 1
ATOM 741 O O . ILE A 1 93 ? -16.256 -8.734 6.305 1.00 89.75 93 ILE A O 1
ATOM 745 N N . VAL A 1 94 ? -17.369 -8.091 4.462 1.00 90.19 94 VAL A N 1
ATOM 746 C CA . VAL A 1 94 ? -17.938 -6.875 5.055 1.00 90.19 94 VAL A CA 1
ATOM 747 C C . VAL A 1 94 ? -19.438 -7.048 5.280 1.00 90.19 94 VAL A C 1
ATOM 749 O O . VAL A 1 94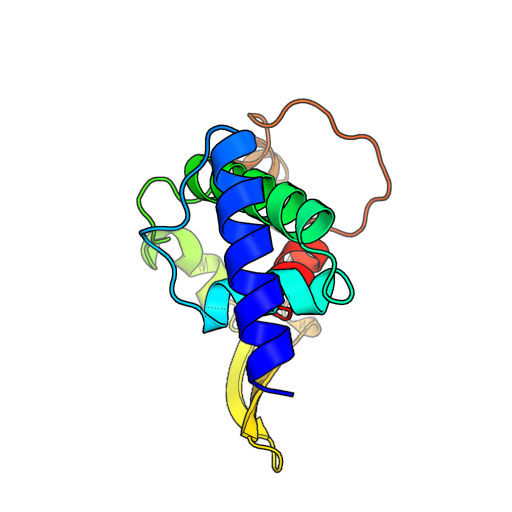 ? -20.223 -7.149 4.339 1.00 90.19 94 VAL A O 1
ATOM 752 N N . LYS A 1 95 ? -19.865 -7.037 6.544 1.00 89.44 95 LYS A N 1
ATOM 753 C CA . LYS A 1 95 ? -21.278 -7.039 6.933 1.00 89.44 95 LYS A CA 1
ATOM 754 C C . LYS A 1 95 ? -21.814 -5.607 6.935 1.00 89.44 95 LYS A C 1
ATOM 756 O O . LYS A 1 95 ? -21.849 -4.944 7.971 1.00 89.44 95 LYS A O 1
ATOM 761 N N . ALA A 1 96 ? -22.272 -5.153 5.769 1.00 85.50 96 ALA A N 1
ATOM 762 C CA . ALA A 1 96 ? -22.782 -3.794 5.562 1.00 85.50 96 ALA A CA 1
ATOM 763 C C . ALA A 1 96 ? -23.936 -3.411 6.509 1.00 85.50 96 ALA A C 1
ATOM 765 O O . ALA A 1 96 ? -24.032 -2.262 6.919 1.00 85.50 96 ALA A O 1
ATOM 766 N N . SER A 1 97 ? -24.760 -4.372 6.945 1.00 85.81 97 SER A N 1
ATOM 767 C CA . SER A 1 97 ? -25.858 -4.121 7.894 1.00 85.81 97 SER A CA 1
ATOM 768 C C . SER A 1 97 ? -25.394 -3.662 9.285 1.00 85.81 97 SER A C 1
ATOM 770 O O . SER A 1 97 ? -26.215 -3.253 10.098 1.00 85.81 97 SER A O 1
ATOM 772 N N . LYS A 1 98 ? -24.100 -3.796 9.595 1.00 83.38 98 LYS A N 1
ATOM 773 C CA . LYS A 1 98 ? -23.474 -3.297 10.828 1.00 83.38 98 LYS A CA 1
ATOM 774 C C . LYS A 1 98 ? -22.772 -1.952 10.626 1.00 83.38 98 LYS A C 1
ATOM 776 O O . LYS A 1 98 ? -22.067 -1.488 11.518 1.00 83.38 98 LYS A O 1
ATOM 781 N N . HIS A 1 99 ? -22.907 -1.346 9.449 1.00 80.62 99 HIS A N 1
ATOM 782 C CA . HIS A 1 99 ? -22.375 -0.020 9.198 1.00 80.62 99 HIS A CA 1
ATOM 783 C C . HIS A 1 99 ? -23.239 1.017 9.918 1.00 80.62 99 HIS A C 1
ATOM 785 O O . HIS A 1 99 ? -24.348 1.323 9.487 1.00 80.62 99 HIS A O 1
ATOM 791 N N . PHE A 1 100 ? -22.711 1.563 11.009 1.00 70.94 100 PHE A N 1
ATOM 792 C CA . PHE A 1 100 ? -23.255 2.751 11.648 1.00 70.94 100 PHE A CA 1
ATOM 793 C C . PHE A 1 100 ? -22.364 3.932 11.261 1.00 70.94 100 PHE A C 1
ATOM 795 O O . PHE A 1 100 ? -21.180 3.913 11.606 1.00 70.94 100 PHE A O 1
ATOM 802 N N . PRO A 1 101 ? -22.873 4.928 10.516 1.00 64.12 101 PRO A N 1
ATOM 803 C CA . PRO A 1 101 ? -22.108 6.140 10.265 1.00 64.12 101 PRO A CA 1
ATOM 804 C C . PRO A 1 101 ? -21.773 6.809 11.605 1.00 64.12 101 PRO A C 1
ATOM 806 O O . PRO A 1 101 ? -22.578 6.771 12.541 1.00 64.12 101 PRO A O 1
ATOM 809 N N . ALA A 1 102 ? -20.576 7.392 11.712 1.00 61.25 102 ALA A N 1
ATOM 810 C CA . ALA A 1 102 ? -20.146 8.078 12.925 1.00 61.25 102 ALA A CA 1
ATOM 811 C C . ALA A 1 102 ? -21.194 9.127 13.338 1.00 61.25 102 ALA A C 1
ATOM 813 O O . ALA A 1 102 ? -21.664 9.906 12.508 1.00 61.25 102 ALA A O 1
ATOM 814 N N . LYS A 1 103 ? -21.567 9.139 14.625 1.00 60.00 103 LYS A N 1
ATOM 815 C CA . LYS A 1 103 ? -22.605 10.040 15.163 1.00 60.00 103 LYS A CA 1
ATOM 816 C C . LYS A 1 103 ? -22.215 11.517 15.081 1.00 60.00 103 LYS A C 1
ATOM 818 O O . LYS A 1 103 ? -23.088 12.376 15.108 1.00 60.00 103 LYS A O 1
ATOM 823 N N . ASP A 1 104 ? -20.920 11.796 14.966 1.00 54.22 104 ASP A N 1
ATOM 824 C CA . ASP A 1 104 ? -20.378 13.137 14.831 1.00 54.22 104 ASP A CA 1
ATOM 825 C C . ASP A 1 104 ? -19.688 13.299 13.469 1.00 54.22 104 ASP A C 1
ATOM 827 O O . ASP A 1 104 ? -18.580 12.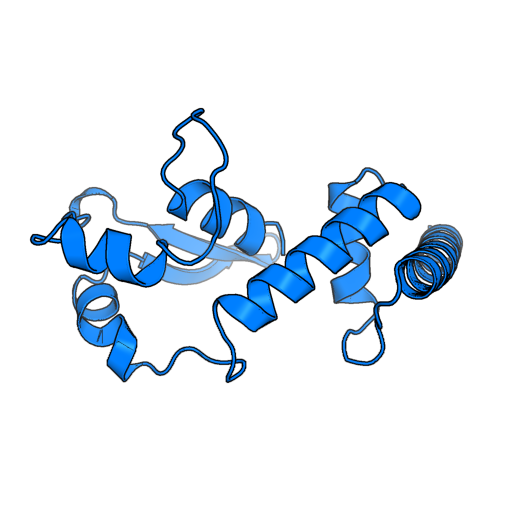811 13.231 1.00 54.22 104 ASP A O 1
ATOM 831 N N . HIS A 1 105 ? -20.355 14.007 12.556 1.00 51.50 105 HIS A N 1
ATOM 832 C CA . HIS A 1 105 ? -19.803 14.354 11.244 1.00 51.50 105 HIS A CA 1
ATOM 833 C C . HIS A 1 105 ? -18.513 15.194 11.347 1.00 51.50 105 HIS A C 1
ATOM 835 O O . HIS A 1 105 ? -17.750 15.248 10.377 1.00 51.50 105 HIS A O 1
ATOM 841 N N . LEU A 1 106 ? -18.252 15.862 12.480 1.00 47.62 106 LEU A N 1
ATOM 842 C CA . LEU A 1 106 ? -17.103 16.757 12.645 1.00 47.62 106 LEU A CA 1
ATOM 843 C C . LEU A 1 106 ? -15.811 16.018 13.006 1.00 47.62 106 LEU A C 1
ATOM 845 O O . LEU A 1 106 ? -14.752 16.411 12.513 1.00 47.62 106 LEU A O 1
ATOM 849 N N . GLN A 1 107 ? -15.873 14.904 13.744 1.00 47.06 107 GLN A N 1
ATOM 850 C CA . GLN A 1 107 ? -14.695 14.042 13.944 1.00 47.06 107 GLN A CA 1
ATOM 851 C C . GLN A 1 107 ? -14.182 13.470 12.615 1.00 47.06 107 GLN A C 1
ATOM 853 O O . GLN A 1 107 ? -12.973 13.372 12.396 1.00 47.06 107 GLN A O 1
ATOM 858 N N . PHE A 1 108 ? -15.096 13.175 11.684 1.00 41.97 108 PHE A N 1
ATOM 859 C CA . PHE A 1 108 ? -14.749 12.708 10.342 1.00 41.97 108 PHE A CA 1
ATOM 860 C C . PHE A 1 108 ? -14.052 13.794 9.501 1.00 41.97 108 PHE A C 1
ATOM 862 O O . PHE A 1 108 ? -13.132 13.503 8.733 1.00 41.97 108 PHE A O 1
ATOM 869 N N . LYS A 1 109 ? -14.441 15.065 9.686 1.00 36.41 109 LYS A N 1
ATOM 870 C CA . LYS A 1 109 ? -13.813 16.218 9.020 1.00 36.41 109 LYS A CA 1
ATOM 871 C C . LYS A 1 109 ? -12.466 16.598 9.638 1.00 36.41 109 LYS A C 1
ATOM 873 O O . LYS A 1 109 ? -11.536 16.910 8.907 1.00 36.41 109 LYS A O 1
ATOM 878 N N . SER A 1 110 ? -12.308 16.519 10.958 1.00 32.66 110 SER A N 1
ATOM 879 C CA . SER A 1 110 ? -11.048 16.875 11.631 1.00 32.66 110 SER A CA 1
ATOM 880 C C . SER A 1 110 ? -9.848 16.049 11.137 1.00 32.66 110 SER A C 1
ATOM 882 O O . SER A 1 110 ? -8.763 16.607 10.981 1.00 32.66 110 SER A O 1
ATOM 884 N N . LYS A 1 111 ? -10.041 14.765 10.796 1.00 40.94 111 LYS A N 1
ATOM 885 C CA . LYS A 1 111 ? -8.977 13.914 10.224 1.00 40.94 111 LYS A CA 1
ATOM 886 C C . LYS A 1 111 ? -8.727 14.135 8.719 1.00 40.94 111 LYS A C 1
ATOM 888 O O . LYS A 1 111 ? -7.758 13.607 8.186 1.00 40.94 111 LYS A O 1
ATOM 893 N N . SER A 1 112 ? -9.571 14.908 8.028 1.00 38.66 112 SER A N 1
ATOM 894 C CA . SER A 1 112 ? -9.510 15.144 6.572 1.00 38.66 112 SER A CA 1
ATOM 895 C C . SER A 1 112 ? -9.290 16.616 6.173 1.00 38.66 112 SER A C 1
ATOM 897 O O . SER A 1 112 ? -8.997 16.904 5.015 1.00 38.66 112 SER A O 1
ATOM 899 N N . VAL A 1 113 ? -9.355 17.560 7.120 1.00 35.91 113 VAL A N 1
ATOM 900 C CA . VAL A 1 113 ? -9.287 19.013 6.858 1.00 35.91 113 VAL A CA 1
ATOM 901 C C . VAL A 1 113 ? -7.883 19.544 6.511 1.00 35.91 113 VAL A C 1
ATOM 903 O O . VAL A 1 113 ? -7.780 20.649 5.988 1.00 35.91 113 VAL A O 1
ATOM 906 N N . ASN A 1 114 ? -6.808 18.762 6.663 1.00 32.34 114 ASN A N 1
ATOM 907 C CA . ASN A 1 114 ? -5.461 19.210 6.264 1.00 32.34 114 ASN A CA 1
ATOM 908 C C . ASN A 1 114 ? -5.053 18.855 4.821 1.00 32.34 114 ASN A C 1
ATOM 910 O O . ASN A 1 114 ? -3.961 19.231 4.401 1.00 32.34 114 ASN A O 1
ATOM 914 N N . SER A 1 115 ? -5.898 18.183 4.029 1.00 34.06 115 SER A N 1
ATOM 915 C CA . SER A 1 115 ? -5.657 18.041 2.586 1.00 34.06 115 SER A CA 1
ATOM 916 C C . SER A 1 115 ? -6.572 18.983 1.817 1.00 34.06 115 SER A C 1
ATOM 918 O O . SER A 1 115 ? -7.769 18.744 1.664 1.00 34.06 115 SER A O 1
ATOM 920 N N . THR A 1 116 ? -5.990 20.080 1.357 1.00 33.72 116 THR A N 1
ATOM 921 C CA . THR A 1 116 ? -6.612 21.117 0.541 1.00 33.72 116 THR A CA 1
ATOM 922 C C . THR A 1 116 ? -7.380 20.506 -0.639 1.00 33.72 116 THR A C 1
ATOM 924 O O . THR A 1 116 ? -6.817 19.776 -1.450 1.00 33.72 116 THR A O 1
ATOM 927 N N . SER A 1 117 ? -8.679 20.814 -0.690 1.00 33.31 117 SER A N 1
ATOM 928 C CA . SER A 1 117 ? -9.588 20.811 -1.847 1.00 33.31 117 SER A CA 1
ATOM 929 C C . SER A 1 117 ? -9.276 19.856 -3.016 1.00 33.31 117 SER A C 1
ATOM 931 O O . SER A 1 117 ? -8.509 20.193 -3.919 1.00 33.31 117 SER A O 1
ATOM 933 N N . PHE A 1 118 ? -10.015 18.746 -3.107 1.00 30.31 118 PHE A N 1
ATOM 934 C CA . PHE A 1 118 ? -10.296 18.091 -4.389 1.00 30.31 118 PHE A CA 1
ATOM 935 C C . PHE A 1 118 ? -11.814 17.894 -4.516 1.00 30.31 118 PHE A C 1
ATOM 937 O O . PHE A 1 118 ? -12.447 17.315 -3.636 1.00 30.31 118 PHE A O 1
ATOM 944 N N . SER A 1 119 ? -12.398 18.482 -5.561 1.00 29.14 119 SER A N 1
ATOM 945 C CA . SER A 1 119 ? -13.845 18.652 -5.753 1.00 29.14 119 SER A CA 1
ATOM 946 C C . SER A 1 119 ? -14.550 17.354 -6.236 1.00 29.14 119 SER A C 1
ATOM 948 O O . SER A 1 119 ? -13.885 16.333 -6.442 1.00 29.14 119 SER A O 1
ATOM 950 N N . PRO A 1 120 ? -15.901 17.333 -6.318 1.00 37.00 120 PRO A N 1
ATOM 951 C CA . PRO A 1 120 ? -16.726 16.206 -5.906 1.00 37.00 120 PRO A CA 1
ATOM 952 C C . PRO A 1 120 ? -17.029 15.219 -7.037 1.00 37.00 120 PRO A C 1
ATOM 954 O O . PRO A 1 120 ? -17.756 15.508 -7.981 1.00 37.00 120 PRO A O 1
ATOM 957 N N . PHE A 1 121 ? -16.581 13.983 -6.856 1.00 26.58 121 PHE A N 1
ATOM 958 C CA . PHE A 1 121 ? -17.331 12.814 -7.306 1.00 26.58 121 PHE A CA 1
ATOM 959 C C . PHE A 1 121 ? -17.312 11.846 -6.124 1.00 26.58 121 PHE A C 1
ATOM 961 O O . PHE A 1 121 ? -16.333 11.132 -5.891 1.00 26.58 121 PHE A O 1
ATOM 968 N N . VAL A 1 122 ? -18.322 11.991 -5.262 1.00 36.09 122 VAL A N 1
ATOM 969 C CA . VAL A 1 122 ? -18.356 11.427 -3.907 1.00 36.09 122 VAL A CA 1
ATOM 970 C C . VAL A 1 122 ? -18.679 9.936 -3.984 1.00 36.09 122 VAL A C 1
ATOM 972 O O . VAL A 1 122 ? -19.803 9.504 -3.761 1.00 36.09 122 VAL A O 1
ATOM 975 N N . ALA A 1 123 ? -17.664 9.133 -4.294 1.00 30.59 123 ALA A N 1
ATOM 976 C CA . ALA A 1 123 ? -17.534 7.841 -3.640 1.00 30.59 123 ALA A CA 1
ATOM 977 C C . ALA A 1 123 ? -16.996 8.128 -2.226 1.00 30.59 123 ALA A C 1
ATOM 979 O O . ALA A 1 123 ? -15.996 8.846 -2.132 1.00 30.59 123 ALA A O 1
ATOM 980 N N . PRO A 1 124 ? -17.631 7.625 -1.147 1.00 37.88 124 PRO A N 1
ATOM 981 C CA . PRO A 1 124 ? -17.114 7.770 0.210 1.00 37.88 124 PRO A CA 1
ATOM 982 C C . PRO A 1 124 ? -15.641 7.371 0.226 1.00 37.88 124 PRO A C 1
ATOM 984 O O . PRO A 1 124 ? -15.299 6.333 -0.341 1.00 37.88 124 PRO A O 1
ATOM 987 N N . ASP A 1 125 ? -14.771 8.173 0.836 1.00 43.19 125 ASP A N 1
ATOM 988 C CA . ASP A 1 125 ? -13.315 7.976 0.776 1.00 43.19 125 ASP A CA 1
ATOM 989 C C . ASP A 1 125 ? -12.871 6.565 1.206 1.00 43.19 125 ASP A C 1
ATOM 991 O O . ASP A 1 125 ? -11.869 6.061 0.706 1.00 43.19 125 ASP A O 1
ATOM 995 N N . TYR A 1 126 ? -13.688 5.860 1.997 1.00 36.97 126 TYR A N 1
ATOM 996 C CA . TYR A 1 126 ? -13.553 4.432 2.295 1.00 36.97 126 TYR A CA 1
ATOM 997 C C . TYR A 1 126 ? -13.525 3.524 1.069 1.00 36.97 126 TYR A C 1
ATOM 999 O O . TYR A 1 126 ? -12.758 2.573 1.055 1.00 36.97 126 TYR A O 1
ATOM 1007 N N . LEU A 1 127 ? -14.323 3.782 0.031 1.00 32.75 127 LEU A N 1
ATOM 1008 C CA . LEU A 1 127 ? -14.265 2.995 -1.196 1.00 32.75 127 LEU A CA 1
ATOM 1009 C C . LEU A 1 127 ? -12.945 3.252 -1.914 1.00 32.75 127 LEU A C 1
ATOM 1011 O O . LEU A 1 127 ? -12.306 2.294 -2.309 1.00 32.75 127 LEU A O 1
ATOM 1015 N N . LYS A 1 128 ? -12.448 4.490 -1.999 1.00 35.28 128 LYS A N 1
ATOM 1016 C CA . LYS A 1 128 ? -11.100 4.738 -2.551 1.00 35.28 128 LYS A CA 1
ATOM 1017 C C . LYS A 1 128 ? -9.999 4.103 -1.698 1.00 35.28 128 LYS A C 1
ATOM 1019 O O . LYS A 1 128 ? -9.000 3.650 -2.246 1.00 35.28 128 LYS A O 1
ATOM 1024 N N . GLN A 1 129 ? -10.184 4.048 -0.382 1.00 40.78 129 GLN A N 1
ATOM 1025 C CA . GLN A 1 129 ? -9.249 3.445 0.564 1.00 40.78 129 GLN A CA 1
ATOM 1026 C C . GLN A 1 129 ? -9.260 1.916 0.473 1.00 40.78 129 GLN A C 1
ATOM 1028 O O . GLN A 1 129 ? -8.195 1.323 0.426 1.00 40.78 129 GLN A O 1
ATOM 1033 N N . ILE A 1 130 ? -10.433 1.292 0.338 1.00 37.16 130 ILE A N 1
ATOM 1034 C CA . ILE A 1 130 ? -10.600 -0.143 0.085 1.00 37.16 130 ILE A CA 1
ATOM 1035 C C . ILE A 1 130 ? -10.147 -0.486 -1.329 1.00 37.16 130 ILE A C 1
ATOM 1037 O O . ILE A 1 130 ? -9.474 -1.479 -1.483 1.00 37.16 130 ILE A O 1
ATOM 1041 N N . TYR A 1 131 ? -10.419 0.316 -2.357 1.00 38.34 131 TYR A N 1
ATOM 1042 C CA . TYR A 1 131 ? -9.917 0.061 -3.712 1.00 38.34 131 TYR A CA 1
ATOM 1043 C C . TYR A 1 131 ? -8.393 0.206 -3.788 1.00 38.34 131 TYR A C 1
ATOM 1045 O O . TYR A 1 131 ? -7.752 -0.585 -4.468 1.00 38.34 131 TYR A O 1
ATOM 1053 N N . ASN A 1 132 ? -7.794 1.162 -3.070 1.00 40.66 132 ASN A N 1
ATOM 1054 C CA . ASN A 1 132 ? -6.338 1.273 -2.992 1.00 40.66 132 ASN A CA 1
ATOM 1055 C C . ASN A 1 132 ? -5.709 0.227 -2.058 1.00 40.66 132 ASN A C 1
ATOM 1057 O O . ASN A 1 132 ? -4.597 -0.178 -2.345 1.00 40.66 132 ASN A O 1
ATOM 1061 N N . LEU A 1 133 ? -6.369 -0.236 -0.987 1.00 38.06 133 LEU A N 1
ATOM 1062 C CA . LEU A 1 133 ? -5.872 -1.351 -0.160 1.00 38.06 133 LEU A CA 1
ATOM 1063 C C . LEU A 1 133 ? -6.132 -2.729 -0.791 1.00 38.06 133 LEU A C 1
ATOM 1065 O O . LEU A 1 133 ? -5.332 -3.629 -0.605 1.00 38.06 133 LEU A O 1
ATOM 1069 N N . ALA A 1 134 ? -7.228 -2.907 -1.525 1.00 35.25 134 ALA A N 1
ATOM 1070 C CA . ALA A 1 134 ? -7.605 -4.161 -2.182 1.00 35.25 134 ALA A CA 1
ATOM 1071 C C . ALA A 1 134 ? -6.937 -4.326 -3.554 1.00 35.25 134 ALA A C 1
ATOM 1073 O O . ALA A 1 134 ? -6.883 -5.439 -4.064 1.00 35.25 134 ALA A O 1
ATOM 1074 N N . MET A 1 135 ? -6.405 -3.244 -4.141 1.00 37.25 135 MET A N 1
ATOM 1075 C CA . MET A 1 135 ? -5.433 -3.307 -5.243 1.00 37.25 135 MET A CA 1
ATOM 1076 C C . MET A 1 135 ? -3.968 -3.195 -4.775 1.00 37.25 135 MET A C 1
ATOM 1078 O O . MET A 1 135 ? -3.082 -3.070 -5.623 1.00 37.25 135 MET A O 1
ATOM 1082 N N . LEU A 1 136 ? -3.699 -3.235 -3.460 1.00 38.69 136 LEU A N 1
ATOM 1083 C CA . LEU A 1 136 ? -2.352 -3.394 -2.896 1.00 38.69 136 LEU A CA 1
ATOM 1084 C C . LEU A 1 136 ? -2.139 -4.824 -2.394 1.00 38.69 136 LEU A C 1
ATOM 1086 O O . LEU A 1 136 ? -2.301 -5.088 -1.186 1.00 38.69 136 LEU A O 1
#